Protein AF-A0AAE5H302-F1 (afdb_monomer_lite)

Sequence (138 aa):
MKKEKLINKTKILLKNVQALRESTNITEQQKAKVNTIIKALNSLSAQEQNLIAYKYFENKKQIEIAELMKVDVRTVQRKVNKIALDIGRIVYGFEDEFINILDEAWNALNDVEETEEQLIDRAMEFVINKMKEYKVIS

Radius of gyration: 19.71 Å; chains: 1; bounding box: 45×34×52 Å

Secondary structure (DSSP, 8-state):
--HHHHHHHHHHHHHHHHHHHH-S---HHHHHHHHHHHHHHHTS-HHHHHHHIIIIIS---HHHHHHHHTS-HHHHHHHHHHHHHHHHHHHHHHHHHHHHHHHHHHHHHTTS---HHHHHHHHHHHHHHHHHHTTS--

pLDDT: mean 73.45, std 15.0, range [38.78, 94.81]

Foldseek 3Di:
DDLVVLLVVLLVCLLCLVVLVVDPDADPVSVVLNVLLVVLLVPDDPLLNVLSCVVRVVVDDLVVSCVVSVHDSVVSVVSSSVSSSSSSCSNCVVVVVLVVQLVVLVVVLVPDPDDPVVSVVSSVVSSVVVCVVVVVDD

Structure (mmCIF, N/CA/C/O backbone):
data_AF-A0AAE5H302-F1
#
_entry.id   AF-A0AAE5H302-F1
#
loop_
_atom_site.group_PDB
_atom_site.id
_atom_site.type_symbol
_atom_site.label_atom_id
_atom_site.label_alt_id
_atom_site.label_comp_id
_atom_site.label_asym_id
_atom_site.label_entity_id
_atom_site.label_seq_id
_atom_site.pdbx_PDB_ins_code
_atom_site.Cartn_x
_atom_site.Cartn_y
_atom_site.Cartn_z
_atom_site.occupancy
_atom_site.B_iso_or_equiv
_atom_site.auth_seq_id
_atom_site.auth_comp_id
_atom_site.auth_asym_id
_atom_site.auth_atom_id
_atom_site.pdbx_PDB_model_num
ATOM 1 N N . MET A 1 1 ? 14.530 -5.101 -3.527 1.00 66.81 1 MET A N 1
ATOM 2 C CA . MET A 1 1 ? 14.755 -4.508 -2.154 1.00 66.81 1 MET A CA 1
ATOM 3 C C . MET A 1 1 ? 14.396 -5.463 -0.975 1.00 66.81 1 MET A C 1
ATOM 5 O O . MET A 1 1 ? 13.487 -6.267 -1.121 1.00 66.81 1 MET A O 1
ATOM 9 N N . LYS A 1 2 ? 15.032 -5.383 0.226 1.00 78.62 2 LYS A N 1
ATOM 10 C CA . LYS A 1 2 ? 14.675 -6.220 1.419 1.00 78.62 2 LYS A CA 1
ATOM 11 C C . LYS A 1 2 ? 13.237 -5.964 1.930 1.00 78.62 2 LYS A C 1
ATOM 13 O O . LYS A 1 2 ? 12.825 -4.811 2.058 1.00 78.62 2 LYS A O 1
ATOM 18 N N . LYS A 1 3 ? 12.520 -7.031 2.323 1.00 78.19 3 LYS A N 1
ATOM 19 C CA . LYS A 1 3 ? 11.099 -7.029 2.757 1.00 78.19 3 LYS A CA 1
ATOM 20 C C . LYS A 1 3 ? 10.749 -5.962 3.802 1.00 78.19 3 LYS A C 1
ATOM 22 O O . LYS A 1 3 ? 9.793 -5.217 3.620 1.00 78.19 3 LYS A O 1
ATOM 27 N N . GLU A 1 4 ? 11.506 -5.870 4.892 1.00 81.94 4 GLU A N 1
ATOM 28 C CA . GLU A 1 4 ? 11.211 -4.912 5.971 1.00 81.94 4 GLU A CA 1
ATOM 29 C C . GLU A 1 4 ? 11.403 -3.458 5.533 1.00 81.94 4 GLU A C 1
ATOM 31 O O . GLU A 1 4 ? 10.601 -2.590 5.877 1.00 81.94 4 GLU A O 1
ATOM 36 N N . LYS A 1 5 ? 12.424 -3.202 4.706 1.00 81.06 5 LYS A N 1
ATOM 37 C CA . LYS A 1 5 ? 12.683 -1.880 4.127 1.00 81.06 5 LYS A CA 1
ATOM 38 C C . LYS A 1 5 ? 11.531 -1.458 3.213 1.00 81.06 5 LYS A C 1
ATOM 40 O O . LYS A 1 5 ? 11.073 -0.323 3.310 1.00 81.06 5 LYS A O 1
ATOM 45 N N . LEU A 1 6 ? 11.018 -2.384 2.400 1.00 81.44 6 LEU A N 1
ATOM 46 C CA . LEU A 1 6 ? 9.864 -2.157 1.528 1.00 81.44 6 LEU A CA 1
ATOM 47 C C . LEU A 1 6 ? 8.588 -1.843 2.326 1.00 81.44 6 LEU A C 1
ATOM 49 O O . LEU A 1 6 ? 7.898 -0.868 2.028 1.00 81.44 6 LEU A O 1
ATOM 53 N N . ILE A 1 7 ? 8.312 -2.613 3.384 1.00 79.75 7 ILE A N 1
ATOM 54 C CA . ILE A 1 7 ? 7.175 -2.363 4.283 1.00 79.75 7 ILE A CA 1
ATOM 55 C C . ILE A 1 7 ? 7.294 -0.973 4.913 1.00 79.75 7 ILE A C 1
ATOM 57 O O . ILE A 1 7 ? 6.347 -0.192 4.856 1.00 79.75 7 ILE A O 1
ATOM 61 N N . ASN A 1 8 ? 8.447 -0.631 5.490 1.00 83.88 8 ASN A N 1
ATOM 62 C CA . ASN A 1 8 ? 8.634 0.655 6.165 1.00 83.88 8 ASN A CA 1
ATOM 63 C C . ASN A 1 8 ? 8.522 1.839 5.198 1.00 83.88 8 ASN A C 1
ATOM 65 O O . ASN A 1 8 ? 7.817 2.803 5.500 1.00 83.88 8 ASN A O 1
ATOM 69 N N . LYS A 1 9 ? 9.134 1.738 4.012 1.00 81.25 9 LYS A N 1
ATOM 70 C CA . LYS A 1 9 ? 9.033 2.755 2.954 1.00 81.25 9 LYS A CA 1
ATOM 71 C C . LYS A 1 9 ? 7.577 2.962 2.523 1.00 81.25 9 LYS A C 1
ATOM 73 O O . LYS A 1 9 ? 7.126 4.097 2.401 1.00 81.25 9 LYS A O 1
ATOM 78 N N . THR A 1 10 ? 6.814 1.879 2.383 1.00 81.44 10 THR A N 1
ATOM 79 C CA . THR A 1 10 ? 5.394 1.946 2.004 1.00 81.44 10 THR A CA 1
ATOM 80 C C . THR A 1 10 ? 4.522 2.525 3.115 1.00 81.44 10 THR A C 1
ATOM 82 O O . THR A 1 10 ? 3.640 3.331 2.844 1.00 81.44 10 THR A O 1
ATOM 85 N N . LYS A 1 11 ? 4.790 2.203 4.386 1.00 83.56 11 LYS A N 1
ATOM 86 C CA . LYS A 1 11 ? 4.080 2.818 5.519 1.00 83.56 11 LYS A CA 1
ATOM 87 C C . LYS A 1 11 ? 4.293 4.328 5.590 1.00 83.56 11 LYS A C 1
ATOM 89 O O . LYS A 1 11 ? 3.349 5.050 5.892 1.00 83.56 11 LYS A O 1
ATOM 94 N N . ILE A 1 12 ? 5.521 4.793 5.354 1.00 80.81 12 ILE A N 1
ATOM 95 C CA . ILE A 1 12 ? 5.839 6.228 5.306 1.00 80.81 12 ILE A CA 1
ATOM 96 C C . ILE A 1 12 ? 5.077 6.882 4.155 1.00 80.81 12 ILE A C 1
ATOM 98 O O . ILE A 1 12 ? 4.445 7.913 4.353 1.00 80.81 12 ILE A O 1
ATOM 102 N N . LEU A 1 13 ? 5.080 6.247 2.982 1.00 78.31 13 LEU A N 1
ATOM 103 C CA . LEU A 1 13 ? 4.317 6.712 1.831 1.00 78.31 13 LEU A CA 1
ATOM 104 C C . LEU A 1 13 ? 2.825 6.843 2.164 1.00 78.31 13 LEU A C 1
ATOM 106 O O . LEU A 1 13 ? 2.276 7.923 1.997 1.00 78.31 13 LEU A O 1
ATOM 110 N N . LEU A 1 14 ? 2.189 5.806 2.718 1.00 77.88 14 LEU A N 1
ATOM 111 C CA . LEU A 1 14 ? 0.758 5.824 3.050 1.00 77.88 14 LEU A CA 1
ATOM 112 C C . LEU 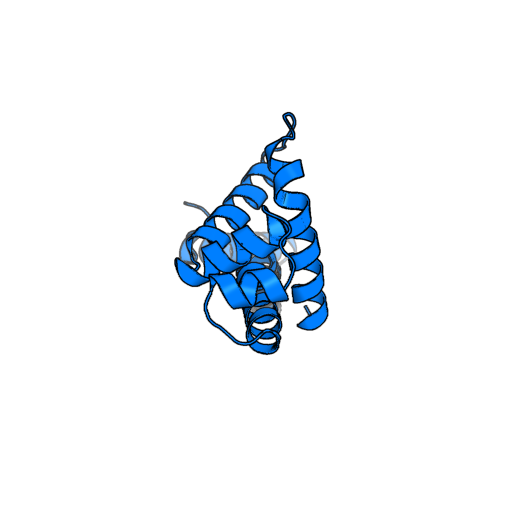A 1 14 ? 0.384 6.914 4.060 1.00 77.88 14 LEU A C 1
ATOM 114 O O . LEU A 1 14 ? -0.663 7.531 3.914 1.00 77.88 14 LEU A O 1
ATOM 118 N N . LYS A 1 15 ? 1.249 7.198 5.041 1.00 77.12 15 LYS A N 1
ATOM 119 C CA . LYS A 1 15 ? 1.045 8.314 5.981 1.00 77.12 15 LYS A CA 1
ATOM 120 C C . LYS A 1 15 ? 1.065 9.686 5.302 1.00 77.12 15 LYS A C 1
ATOM 122 O O . LYS A 1 15 ? 0.426 10.607 5.787 1.00 77.12 15 LYS A O 1
ATOM 127 N N . ASN A 1 16 ? 1.807 9.818 4.204 1.00 70.94 16 ASN A N 1
ATOM 128 C CA . ASN A 1 16 ? 2.050 11.091 3.527 1.00 70.94 16 ASN A CA 1
ATOM 129 C C . ASN A 1 16 ? 1.241 11.255 2.227 1.00 70.94 16 ASN A C 1
ATOM 131 O O . ASN A 1 16 ? 1.261 12.325 1.625 1.00 70.94 16 ASN A O 1
ATOM 135 N N . VAL A 1 17 ? 0.515 10.222 1.783 1.00 68.44 17 VAL A N 1
ATOM 136 C CA . VAL A 1 17 ? -0.313 10.256 0.562 1.00 68.44 17 VAL A CA 1
ATOM 137 C C . VAL A 1 17 ? -1.375 11.354 0.621 1.00 68.44 17 VAL A C 1
ATOM 139 O O . VAL A 1 17 ? -1.658 11.977 -0.400 1.00 68.44 17 VAL A O 1
ATOM 142 N N . GLN A 1 18 ? -1.924 11.639 1.802 1.00 60.62 18 GLN A N 1
ATOM 143 C CA . GLN A 1 18 ? -2.907 12.709 1.967 1.00 60.62 18 GLN A CA 1
ATOM 144 C C . GLN A 1 18 ? -2.299 14.091 1.671 1.00 60.62 18 GLN A C 1
ATOM 146 O O . GLN A 1 18 ? -2.865 14.845 0.885 1.00 60.62 18 GLN A O 1
ATOM 151 N N . ALA A 1 19 ? -1.085 14.358 2.166 1.00 62.00 19 ALA A N 1
ATOM 152 C CA . ALA A 1 19 ? -0.345 15.585 1.862 1.00 62.00 19 ALA A CA 1
ATOM 153 C C . ALA A 1 19 ? 0.032 15.697 0.369 1.00 62.00 19 ALA A C 1
ATOM 155 O O . ALA A 1 19 ? 0.047 16.790 -0.191 1.00 62.00 19 ALA A O 1
ATOM 156 N N . LEU A 1 20 ? 0.294 14.568 -0.303 1.00 53.84 20 LEU A N 1
ATOM 157 C CA . LEU A 1 20 ? 0.553 14.539 -1.749 1.00 53.84 20 LEU A CA 1
ATOM 158 C C . LEU A 1 20 ? -0.694 14.889 -2.576 1.00 53.84 20 LEU A C 1
ATOM 160 O O . LEU A 1 20 ? -0.568 15.556 -3.600 1.00 53.84 20 LEU A O 1
ATOM 164 N N . ARG A 1 21 ? -1.891 14.481 -2.134 1.00 50.03 21 ARG A N 1
ATOM 165 C CA . ARG A 1 21 ? -3.162 14.821 -2.799 1.00 50.03 21 ARG A CA 1
ATOM 166 C C . ARG A 1 21 ? -3.497 16.312 -2.692 1.00 50.03 21 ARG A C 1
ATOM 168 O O . ARG A 1 21 ? -4.082 16.864 -3.616 1.00 50.03 21 ARG A O 1
ATOM 175 N N . GLU A 1 22 ? -3.153 16.938 -1.572 1.00 52.69 22 GLU A N 1
ATOM 176 C CA . GLU A 1 22 ? -3.431 18.356 -1.296 1.00 52.69 22 GLU A CA 1
ATOM 177 C C . GLU A 1 22 ? -2.416 19.305 -1.954 1.00 52.69 22 GLU A C 1
ATOM 179 O O . GLU A 1 22 ? -2.659 20.507 -2.050 1.00 52.69 22 GLU A O 1
ATOM 184 N N . SER A 1 23 ? -1.292 18.779 -2.451 1.00 56.28 23 SER A N 1
ATOM 185 C CA . SER A 1 23 ? -0.303 19.579 -3.168 1.00 56.28 23 SER A CA 1
ATOM 186 C C . SER A 1 23 ? -0.815 19.981 -4.559 1.00 56.28 23 SER A C 1
ATOM 188 O O . SER A 1 23 ? -1.149 19.139 -5.389 1.00 56.28 23 SER A O 1
ATOM 190 N N . THR A 1 24 ? -0.885 21.285 -4.827 1.00 48.84 24 THR A N 1
ATOM 191 C CA . THR A 1 24 ? -1.402 21.851 -6.088 1.00 48.84 24 THR A CA 1
ATOM 192 C C . THR A 1 24 ? -0.364 21.911 -7.217 1.00 48.84 24 THR A C 1
ATOM 194 O O . THR A 1 24 ? -0.737 22.099 -8.371 1.00 48.84 24 THR A O 1
ATOM 197 N N . ASN A 1 25 ? 0.920 21.678 -6.916 1.00 55.97 25 ASN A N 1
ATOM 198 C CA . ASN A 1 25 ? 2.045 21.731 -7.862 1.00 55.97 25 ASN A CA 1
ATOM 199 C C . ASN A 1 25 ? 2.724 20.360 -8.025 1.00 55.97 25 ASN A C 1
ATOM 201 O O . ASN A 1 25 ? 3.904 20.193 -7.719 1.00 55.97 25 ASN A O 1
ATOM 205 N N . ILE A 1 26 ? 1.968 19.367 -8.491 1.00 62.28 26 ILE A N 1
ATOM 206 C CA . ILE A 1 26 ? 2.476 18.014 -8.759 1.00 62.28 26 ILE A CA 1
ATOM 207 C C . ILE A 1 26 ? 2.963 17.894 -10.205 1.00 62.28 26 ILE A C 1
ATOM 209 O O . ILE A 1 26 ? 2.211 18.155 -11.146 1.00 62.28 26 ILE A O 1
ATOM 213 N N . THR A 1 27 ? 4.210 17.459 -10.388 1.00 68.12 27 THR A N 1
ATOM 214 C CA . THR A 1 27 ? 4.789 17.177 -11.712 1.00 68.12 27 THR A CA 1
ATOM 215 C C . THR A 1 27 ? 4.140 15.946 -12.355 1.00 68.12 27 THR A C 1
ATOM 217 O O . THR A 1 27 ? 3.577 15.099 -11.661 1.00 68.12 27 THR A O 1
ATOM 220 N N . GLU A 1 28 ? 4.250 15.785 -13.679 1.00 63.84 28 GLU A N 1
ATOM 221 C CA . GLU A 1 28 ? 3.702 14.609 -14.388 1.00 63.84 28 GLU A CA 1
ATOM 222 C C . GLU A 1 28 ? 4.251 13.277 -13.845 1.00 63.84 28 GLU A C 1
ATOM 224 O O . GLU A 1 28 ? 3.508 12.312 -13.659 1.00 63.84 28 GLU A O 1
ATOM 229 N N . GLN A 1 29 ? 5.531 13.236 -13.460 1.00 63.50 29 GLN A N 1
ATOM 230 C CA . GLN A 1 29 ? 6.122 12.064 -12.805 1.00 63.50 29 GLN A CA 1
ATOM 231 C C . GLN A 1 29 ? 5.501 11.780 -11.428 1.00 63.50 29 GLN A C 1
ATOM 233 O O . GLN A 1 29 ? 5.317 10.621 -11.049 1.00 63.50 29 GLN A O 1
ATOM 238 N N . GLN A 1 30 ? 5.163 12.817 -10.658 1.00 60.25 30 GLN A N 1
ATOM 239 C CA . GLN A 1 30 ? 4.481 12.652 -9.375 1.00 60.25 30 GLN A CA 1
ATOM 240 C C . GLN A 1 30 ? 3.025 12.214 -9.569 1.00 60.25 30 GLN A C 1
ATOM 242 O O . GLN A 1 30 ? 2.567 11.340 -8.835 1.00 60.25 30 GLN A O 1
ATOM 247 N N . LYS A 1 31 ? 2.325 12.727 -10.590 1.00 64.31 31 LYS A N 1
ATOM 248 C CA . LYS A 1 31 ? 0.983 12.254 -10.971 1.00 64.31 31 LYS A CA 1
ATOM 249 C C . LYS A 1 31 ? 0.991 10.776 -11.352 1.00 64.31 31 LYS A C 1
ATOM 251 O O . LYS A 1 31 ? 0.145 10.026 -10.870 1.00 64.31 31 LYS A O 1
ATOM 256 N N . ALA A 1 32 ? 1.968 10.331 -12.144 1.00 67.25 32 ALA A N 1
ATOM 257 C CA . ALA A 1 32 ? 2.130 8.919 -12.486 1.00 67.25 32 ALA A CA 1
ATOM 258 C C . ALA A 1 32 ? 2.312 8.051 -11.229 1.00 67.25 32 ALA A C 1
ATOM 260 O O . ALA A 1 32 ? 1.619 7.048 -11.065 1.00 67.25 32 ALA A O 1
ATOM 261 N N . LYS A 1 33 ? 3.161 8.482 -10.283 1.00 66.50 33 LYS A N 1
ATOM 262 C CA . LYS A 1 33 ? 3.349 7.789 -8.996 1.00 66.50 33 LYS A CA 1
ATOM 263 C C . LYS A 1 33 ? 2.072 7.751 -8.155 1.00 66.50 33 LYS A C 1
ATOM 265 O O . LYS A 1 33 ? 1.739 6.700 -7.613 1.00 66.50 33 LYS A O 1
ATOM 270 N N . VAL A 1 34 ? 1.333 8.858 -8.069 1.00 69.00 34 VAL A N 1
ATOM 271 C CA . VAL A 1 34 ? 0.036 8.917 -7.373 1.00 69.00 34 VAL A CA 1
ATOM 272 C C . VAL A 1 34 ? -0.972 7.964 -8.017 1.00 69.00 34 VAL A C 1
ATOM 274 O O . VAL A 1 34 ? -1.627 7.207 -7.305 1.00 69.00 34 VAL A O 1
ATOM 277 N N . ASN A 1 35 ? -1.037 7.913 -9.347 1.00 72.69 35 ASN A N 1
ATOM 278 C CA . ASN A 1 35 ? -1.900 6.977 -10.065 1.00 72.69 35 ASN A CA 1
ATOM 279 C C . ASN A 1 35 ? -1.530 5.515 -9.785 1.00 72.69 35 ASN A C 1
ATOM 281 O O . ASN A 1 35 ? -2.423 4.694 -9.586 1.00 72.69 35 ASN A O 1
ATOM 285 N N . THR A 1 36 ? -0.241 5.180 -9.706 1.00 77.00 36 THR A N 1
ATOM 286 C CA . THR A 1 3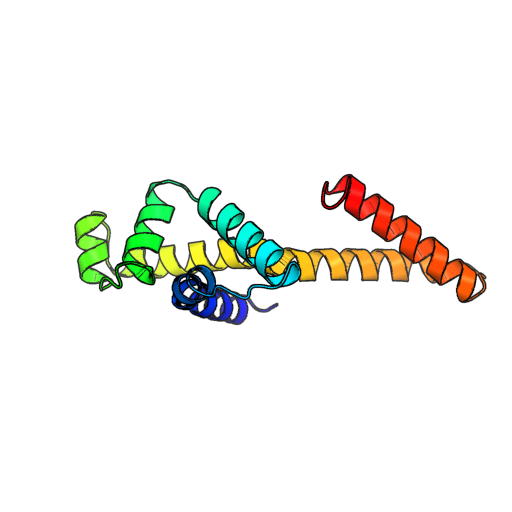6 ? 0.206 3.832 -9.316 1.00 77.00 36 THR A CA 1
ATOM 287 C C . THR A 1 36 ? -0.214 3.489 -7.887 1.00 77.00 36 THR A C 1
ATOM 289 O O . THR A 1 36 ? -0.683 2.381 -7.636 1.00 77.00 36 THR A O 1
ATOM 292 N N . ILE A 1 37 ? -0.128 4.442 -6.955 1.00 76.69 37 ILE A N 1
ATOM 293 C CA . ILE A 1 37 ? -0.591 4.252 -5.572 1.00 76.69 37 ILE A CA 1
ATOM 294 C C . ILE A 1 37 ? -2.110 4.042 -5.529 1.00 76.69 37 ILE A C 1
ATOM 296 O O . ILE A 1 37 ? -2.577 3.133 -4.847 1.00 76.69 37 ILE A O 1
ATOM 300 N N . ILE A 1 38 ? -2.884 4.834 -6.276 1.00 78.50 38 ILE A N 1
ATOM 301 C CA . ILE A 1 38 ? -4.344 4.685 -6.367 1.00 78.50 38 ILE A CA 1
ATOM 302 C C . ILE A 1 38 ? -4.706 3.316 -6.952 1.00 78.50 38 ILE A C 1
ATOM 304 O O . ILE A 1 38 ? -5.557 2.624 -6.400 1.00 78.50 38 ILE A O 1
ATOM 308 N N . LYS A 1 39 ? -4.028 2.880 -8.021 1.00 81.75 39 LYS A N 1
ATOM 309 C CA . LYS A 1 39 ? -4.204 1.533 -8.587 1.00 81.75 39 LYS A CA 1
ATOM 310 C C . LYS A 1 39 ? -3.893 0.448 -7.557 1.00 81.75 39 LYS A C 1
ATOM 312 O O . LYS A 1 39 ? -4.675 -0.488 -7.416 1.00 81.75 39 LYS A O 1
ATOM 317 N N . ALA A 1 40 ? -2.800 0.597 -6.806 1.00 82.19 40 ALA A N 1
ATOM 318 C CA . ALA A 1 40 ? -2.438 -0.342 -5.752 1.00 82.19 40 ALA A CA 1
ATOM 319 C C . ALA A 1 40 ? -3.526 -0.422 -4.668 1.00 82.19 40 ALA A C 1
ATOM 321 O O . ALA A 1 40 ? -3.934 -1.519 -4.299 1.00 82.19 40 ALA A O 1
ATOM 322 N N . LEU A 1 41 ? -4.052 0.718 -4.209 1.00 81.06 41 LEU A N 1
ATOM 323 C CA . LEU A 1 41 ? -5.145 0.766 -3.230 1.00 81.06 41 LEU A CA 1
ATOM 324 C C . LEU A 1 41 ? -6.447 0.161 -3.772 1.00 81.06 41 LEU A C 1
ATOM 326 O O . LEU A 1 41 ? -7.102 -0.597 -3.062 1.00 81.06 41 LEU A O 1
ATOM 330 N N . ASN A 1 42 ? -6.788 0.430 -5.033 1.00 84.31 42 ASN A N 1
ATOM 331 C CA . ASN A 1 42 ? -7.989 -0.110 -5.674 1.00 84.31 42 ASN A CA 1
ATOM 332 C C . ASN A 1 42 ? -7.909 -1.624 -5.915 1.00 84.31 42 ASN A C 1
ATOM 334 O O . ASN A 1 42 ? -8.944 -2.275 -6.013 1.00 84.31 42 ASN A O 1
ATOM 338 N N . SER A 1 43 ? -6.700 -2.192 -5.992 1.00 86.31 43 SER A N 1
ATOM 339 C CA . SER A 1 43 ? -6.503 -3.643 -6.116 1.00 86.31 43 SER A CA 1
ATOM 340 C C . SER A 1 43 ? -6.768 -4.417 -4.818 1.00 86.31 43 SER A C 1
ATOM 342 O O . SER A 1 43 ? -6.913 -5.637 -4.846 1.00 86.31 43 SER A O 1
ATOM 344 N N . LEU A 1 44 ? -6.845 -3.722 -3.677 1.00 85.88 44 LEU A N 1
ATOM 345 C CA . LEU A 1 44 ? -7.138 -4.331 -2.382 1.00 85.88 44 LEU A CA 1
ATOM 346 C C . LEU A 1 44 ? -8.614 -4.714 -2.269 1.00 85.88 44 LEU A C 1
ATOM 348 O O . LEU A 1 44 ? -9.488 -4.015 -2.782 1.00 85.88 44 LEU A O 1
ATOM 352 N N . SER A 1 45 ? -8.911 -5.768 -1.506 1.00 91.38 45 SER A N 1
ATOM 353 C CA . SER A 1 45 ? -10.298 -6.092 -1.156 1.00 91.38 45 SER A CA 1
ATOM 354 C C . SER A 1 45 ? -10.932 -4.991 -0.296 1.00 91.38 45 SER A C 1
ATOM 356 O O . SER A 1 45 ? -10.238 -4.282 0.433 1.00 91.38 45 SER A O 1
ATOM 358 N N . ALA A 1 46 ? -12.264 -4.884 -0.294 1.00 90.38 46 ALA A N 1
ATOM 359 C CA . ALA A 1 46 ? -12.979 -3.878 0.505 1.00 90.38 46 ALA A CA 1
ATOM 360 C C . ALA A 1 46 ? -12.591 -3.908 1.998 1.00 90.38 46 ALA A C 1
ATOM 362 O O . ALA A 1 46 ? -12.438 -2.871 2.640 1.00 90.38 46 ALA A O 1
ATOM 363 N N . GLN A 1 47 ? -12.361 -5.102 2.556 1.00 90.00 47 GLN A N 1
ATOM 364 C CA . GLN A 1 47 ? -11.934 -5.244 3.948 1.00 90.00 47 GLN A CA 1
ATOM 365 C C . GLN A 1 47 ? -10.508 -4.709 4.181 1.00 90.00 47 GLN A C 1
ATOM 367 O O . GLN A 1 47 ? -10.224 -4.134 5.233 1.00 90.00 47 GLN A O 1
ATOM 372 N N . GLU A 1 48 ? -9.605 -4.892 3.219 1.00 90.69 48 GLU A N 1
ATOM 373 C CA . GLU A 1 48 ? -8.228 -4.389 3.274 1.00 90.69 48 GLU A CA 1
ATOM 374 C C . GLU A 1 48 ? -8.168 -2.875 3.045 1.00 90.69 48 GLU A C 1
ATOM 376 O O . GLU A 1 48 ? -7.423 -2.190 3.746 1.00 90.69 48 GLU A O 1
ATOM 381 N N . GLN A 1 49 ? -9.000 -2.345 2.144 1.00 88.56 49 GLN A N 1
ATOM 382 C CA . GLN A 1 49 ? -9.177 -0.904 1.954 1.00 88.56 49 GLN A CA 1
ATOM 383 C C . GLN A 1 49 ? -9.652 -0.240 3.249 1.00 88.56 49 GLN A C 1
ATOM 385 O O . GLN A 1 49 ? -9.023 0.714 3.699 1.00 88.56 49 GLN A O 1
ATOM 390 N N . ASN A 1 50 ? -10.675 -0.796 3.909 1.00 91.19 50 ASN A N 1
ATOM 391 C CA . ASN A 1 50 ? -11.169 -0.290 5.196 1.00 91.19 50 ASN A CA 1
ATOM 392 C C . ASN A 1 50 ? -10.086 -0.317 6.282 1.00 91.19 50 ASN A C 1
ATOM 394 O O . ASN A 1 50 ? -9.923 0.645 7.028 1.00 91.19 50 ASN A O 1
ATOM 398 N N . LEU A 1 51 ? -9.294 -1.392 6.351 1.00 92.38 51 LEU A N 1
ATOM 399 C CA . LEU A 1 51 ? -8.180 -1.484 7.295 1.00 92.38 51 LEU A CA 1
ATOM 400 C C . LEU A 1 51 ? -7.139 -0.374 7.071 1.00 92.38 51 LEU A C 1
ATOM 402 O O . LEU A 1 51 ? -6.664 0.239 8.030 1.00 92.38 51 LEU A O 1
ATOM 406 N N . ILE A 1 52 ? -6.776 -0.111 5.815 1.00 89.56 52 ILE A N 1
ATOM 407 C CA . ILE A 1 52 ? -5.828 0.950 5.461 1.00 89.56 52 ILE A CA 1
ATOM 408 C C . ILE A 1 52 ? -6.427 2.338 5.712 1.00 89.56 52 ILE A C 1
ATOM 410 O O . ILE A 1 52 ? -5.735 3.181 6.286 1.00 89.56 52 ILE A O 1
ATOM 414 N N . ALA A 1 53 ? -7.702 2.549 5.373 1.00 86.75 53 ALA A N 1
ATOM 415 C CA . ALA A 1 53 ? -8.456 3.768 5.662 1.00 86.75 53 ALA A CA 1
ATOM 416 C C . ALA A 1 53 ? -8.419 4.093 7.160 1.00 86.75 53 ALA A C 1
ATOM 418 O O . ALA A 1 53 ? -7.891 5.135 7.559 1.00 86.75 53 ALA A O 1
ATOM 419 N N . TYR A 1 54 ? -8.840 3.148 8.005 1.00 89.31 54 TYR A N 1
ATOM 420 C CA . TYR A 1 54 ? -8.819 3.333 9.451 1.00 89.31 54 TYR A CA 1
ATOM 421 C C . TYR A 1 54 ? -7.420 3.612 9.987 1.00 89.31 54 TYR A C 1
ATOM 423 O O . TYR A 1 54 ? -7.253 4.443 10.880 1.00 89.31 54 TYR A O 1
ATOM 431 N N . LYS A 1 55 ? -6.400 2.929 9.457 1.00 89.81 55 LYS A N 1
ATOM 432 C CA . LYS A 1 55 ? -5.050 3.038 10.005 1.00 89.81 55 LYS A CA 1
ATOM 433 C C . LYS A 1 55 ? -4.322 4.319 9.611 1.00 89.81 55 LYS A C 1
ATOM 435 O O . LYS A 1 55 ? -3.592 4.851 10.449 1.00 89.81 55 LYS A O 1
ATOM 440 N N . TYR A 1 56 ? -4.451 4.749 8.359 1.00 85.12 56 TYR A N 1
ATOM 441 C CA . TYR A 1 56 ? -3.593 5.782 7.770 1.00 85.12 56 TYR A CA 1
ATOM 442 C C . TYR A 1 56 ? -4.324 7.071 7.403 1.00 85.12 56 TYR A C 1
ATOM 444 O O . TYR A 1 56 ? -3.672 8.103 7.335 1.00 85.12 56 TYR A O 1
ATOM 452 N N . PHE A 1 57 ? -5.643 7.026 7.209 1.00 81.81 57 PHE A N 1
ATOM 453 C CA . PHE A 1 57 ? -6.440 8.205 6.859 1.00 81.81 57 PHE A CA 1
ATOM 454 C C . PHE A 1 57 ? -7.251 8.701 8.059 1.00 81.81 57 PHE A C 1
ATOM 456 O O . PHE A 1 57 ? -7.309 9.896 8.321 1.00 81.81 57 PHE A O 1
ATOM 463 N N . GLU A 1 58 ? -7.806 7.783 8.853 1.00 83.88 58 GLU A N 1
ATOM 464 C CA . GLU A 1 58 ? -8.534 8.121 10.085 1.00 83.88 58 GLU A CA 1
ATOM 465 C C . GLU A 1 58 ? -7.670 8.029 11.353 1.00 83.88 58 GLU A C 1
ATOM 467 O O . GLU A 1 58 ? -8.143 8.321 12.447 1.00 83.88 58 GLU A O 1
ATOM 472 N N . ASN A 1 59 ? -6.405 7.613 11.224 1.00 86.12 59 ASN A N 1
ATOM 473 C CA . ASN A 1 59 ? -5.425 7.536 12.314 1.00 86.12 59 ASN A CA 1
ATOM 474 C C . ASN A 1 59 ? -5.871 6.740 13.560 1.00 86.12 59 ASN A C 1
ATOM 476 O O . ASN A 1 59 ? -5.382 6.986 14.666 1.00 86.12 59 ASN A O 1
ATOM 480 N N . LYS A 1 60 ? -6.739 5.735 13.394 1.00 88.56 60 LYS A N 1
ATOM 481 C CA . LYS A 1 60 ? -7.213 4.900 14.504 1.00 88.56 60 LYS A CA 1
ATOM 482 C C . LYS A 1 60 ? -6.093 4.056 15.123 1.00 88.56 60 LYS A C 1
ATOM 484 O O . LYS A 1 60 ? -5.126 3.616 14.470 1.00 88.56 60 LYS A O 1
ATOM 489 N N . LYS A 1 61 ? -6.232 3.785 16.418 1.00 92.75 61 LYS A N 1
ATOM 490 C CA . LYS A 1 61 ? -5.383 2.856 17.173 1.00 92.75 61 LYS A CA 1
ATOM 491 C C . LYS A 1 61 ? -5.689 1.418 16.761 1.00 92.75 61 LYS A C 1
ATOM 493 O O . LYS A 1 61 ? -6.779 1.092 16.312 1.00 92.75 61 LYS A O 1
ATOM 498 N N . GLN A 1 62 ? -4.718 0.520 16.934 1.00 90.94 62 GLN A N 1
ATOM 499 C CA . GLN A 1 62 ? -4.899 -0.892 16.558 1.00 90.94 62 GLN A CA 1
ATOM 500 C C . GLN A 1 62 ? -6.051 -1.566 17.314 1.00 90.94 62 GLN A C 1
ATOM 502 O O . GLN A 1 62 ? -6.709 -2.423 16.739 1.00 90.94 62 GLN A O 1
ATOM 507 N N . ILE A 1 63 ? -6.288 -1.167 18.567 1.00 94.31 63 ILE A N 1
ATOM 508 C CA . ILE A 1 63 ? -7.378 -1.684 19.405 1.00 94.31 63 ILE A CA 1
ATOM 509 C C . ILE A 1 63 ? -8.737 -1.261 18.830 1.00 94.31 63 ILE A C 1
ATOM 511 O O . ILE A 1 63 ? -9.587 -2.106 18.591 1.00 94.31 63 ILE A O 1
ATOM 515 N N . GLU A 1 64 ? -8.895 0.015 18.479 1.00 93.88 64 GLU A N 1
ATOM 516 C CA . GLU A 1 64 ? -10.123 0.540 17.859 1.00 93.88 64 GLU A CA 1
ATOM 517 C C . GLU A 1 64 ? -10.405 -0.141 16.509 1.00 93.88 64 GLU A C 1
ATOM 519 O O . GLU A 1 64 ? -11.535 -0.495 16.188 1.00 93.88 64 GLU A O 1
ATOM 524 N N . ILE A 1 65 ? -9.360 -0.374 15.709 1.00 92.62 65 ILE A N 1
ATOM 525 C CA . ILE A 1 65 ? -9.478 -1.092 14.433 1.00 92.62 65 ILE A CA 1
ATOM 526 C C . ILE A 1 65 ? -9.892 -2.549 14.659 1.00 92.62 65 ILE A C 1
ATOM 528 O O . ILE A 1 65 ? -10.722 -3.073 13.920 1.00 92.62 65 ILE A O 1
ATOM 532 N N . ALA A 1 66 ? -9.304 -3.210 15.657 1.00 93.50 66 ALA A N 1
ATOM 533 C CA . ALA A 1 66 ? -9.619 -4.587 16.019 1.00 93.50 66 ALA A CA 1
ATOM 534 C C . ALA A 1 66 ? -11.102 -4.739 16.392 1.00 93.50 66 ALA A C 1
ATOM 536 O O . ALA A 1 66 ? -11.762 -5.654 15.899 1.00 93.50 66 ALA A O 1
ATOM 537 N N . GLU A 1 67 ? -11.638 -3.795 17.168 1.00 94.81 67 GLU A N 1
ATOM 538 C CA . GLU A 1 67 ? -13.057 -3.726 17.531 1.00 94.81 67 GLU A CA 1
ATOM 539 C C . GLU A 1 67 ? -13.955 -3.509 16.305 1.00 94.81 67 GLU A C 1
ATOM 541 O O . GLU A 1 67 ? -14.866 -4.302 16.060 1.00 94.81 67 GLU A O 1
ATOM 546 N N . LEU A 1 68 ? -13.660 -2.496 15.479 1.00 93.06 68 LEU A N 1
ATOM 547 C CA . LEU A 1 68 ? -14.442 -2.173 14.276 1.00 93.06 68 LEU A CA 1
ATOM 548 C C . LEU A 1 68 ? -14.477 -3.324 13.267 1.00 93.06 68 LEU A C 1
ATOM 550 O O . LEU A 1 68 ? -15.497 -3.581 12.628 1.00 93.06 68 LEU A O 1
ATOM 554 N N . MET A 1 69 ? -13.355 -4.024 13.119 1.00 91.44 69 MET A N 1
ATOM 555 C CA . MET A 1 69 ? -13.210 -5.118 12.165 1.00 91.44 69 MET A CA 1
ATOM 556 C C . MET A 1 69 ? -13.540 -6.493 12.753 1.00 91.44 69 MET A C 1
ATOM 558 O O . MET A 1 69 ? -13.516 -7.472 12.007 1.00 91.44 69 MET A O 1
ATOM 562 N N . LYS A 1 70 ? -13.838 -6.576 14.058 1.00 94.00 70 LYS A N 1
ATOM 563 C CA . LYS A 1 70 ? -14.089 -7.820 14.803 1.00 94.00 70 LYS A CA 1
ATOM 564 C C . LYS A 1 70 ? -12.960 -8.849 14.643 1.00 94.00 70 LYS A C 1
ATOM 566 O O . LYS A 1 70 ? -13.196 -10.017 14.340 1.00 94.00 70 LYS A O 1
ATOM 571 N N . VAL A 1 71 ? -11.714 -8.409 14.813 1.00 93.19 71 VAL A N 1
ATOM 572 C CA . VAL A 1 71 ? -10.507 -9.254 14.728 1.00 93.19 71 VAL A CA 1
ATOM 573 C C . VAL A 1 71 ? -9.588 -9.019 15.921 1.00 93.19 71 VAL A C 1
ATOM 575 O O . VAL A 1 71 ? -9.697 -8.013 16.604 1.00 93.19 71 VAL A O 1
ATOM 578 N N . ASP A 1 72 ? -8.631 -9.917 16.147 1.00 94.12 72 ASP A N 1
ATOM 579 C CA . ASP A 1 72 ? -7.612 -9.734 17.185 1.00 94.12 72 ASP A CA 1
ATOM 580 C C . ASP A 1 72 ? -6.624 -8.593 16.853 1.00 94.12 72 ASP A C 1
ATOM 582 O O . ASP A 1 72 ? -6.221 -8.407 15.698 1.00 94.12 72 ASP A O 1
ATOM 586 N N . VAL A 1 73 ? -6.158 -7.870 17.876 1.00 92.00 73 VAL A N 1
ATOM 587 C CA . VAL A 1 73 ? -5.211 -6.746 17.743 1.00 92.00 73 VAL A CA 1
ATOM 588 C C . VAL A 1 73 ? -3.907 -7.160 17.046 1.00 92.00 73 VAL A C 1
ATOM 590 O O . VAL A 1 73 ? -3.398 -6.438 16.185 1.00 92.00 73 VAL A O 1
ATOM 593 N N . ARG A 1 74 ? -3.374 -8.357 17.325 1.00 92.00 74 ARG A N 1
ATOM 594 C CA . ARG A 1 74 ? -2.174 -8.884 16.645 1.00 92.00 74 ARG A CA 1
ATOM 595 C C . ARG A 1 74 ? -2.447 -9.146 15.166 1.00 92.00 74 ARG A C 1
ATOM 597 O O . ARG A 1 74 ? -1.567 -8.957 14.319 1.00 92.00 74 ARG A O 1
ATOM 604 N N . THR A 1 75 ? -3.677 -9.538 14.836 1.00 93.00 75 THR A N 1
ATOM 605 C CA . THR A 1 75 ? -4.103 -9.746 13.447 1.00 93.00 75 THR A CA 1
ATOM 606 C C . THR A 1 75 ? -4.112 -8.436 12.667 1.00 93.00 75 THR A C 1
ATOM 608 O O . THR A 1 75 ? -3.690 -8.440 11.509 1.00 93.00 75 THR A O 1
ATOM 611 N N . VAL A 1 76 ? -4.495 -7.319 13.294 1.00 91.69 76 VAL A N 1
ATOM 612 C CA . VAL A 1 76 ? -4.447 -5.983 12.676 1.00 91.69 76 VAL A CA 1
ATOM 613 C C . VAL A 1 76 ? -3.030 -5.667 12.198 1.00 91.69 76 VAL A C 1
ATOM 615 O O . VAL A 1 76 ? -2.822 -5.411 11.012 1.00 91.69 76 VAL A O 1
ATOM 618 N N . GLN A 1 77 ? -2.028 -5.763 13.078 1.00 91.44 77 GLN A N 1
ATOM 619 C CA . GLN A 1 77 ? -0.644 -5.439 12.716 1.00 91.44 77 GLN A CA 1
ATOM 620 C C . GLN A 1 77 ? -0.094 -6.362 11.618 1.00 91.44 77 GLN A C 1
ATOM 622 O O . GLN A 1 77 ? 0.600 -5.900 10.706 1.00 91.44 77 GLN A O 1
ATOM 627 N N . ARG A 1 78 ? -0.422 -7.660 11.673 1.00 93.88 78 ARG A N 1
ATOM 628 C CA . ARG A 1 78 ? -0.022 -8.628 10.643 1.00 93.88 78 ARG A CA 1
ATOM 629 C C . ARG A 1 78 ? -0.636 -8.292 9.283 1.00 93.88 78 ARG A C 1
ATOM 631 O O . ARG A 1 78 ? 0.087 -8.275 8.289 1.00 93.88 78 ARG A O 1
ATOM 638 N N . LYS A 1 79 ? -1.941 -8.000 9.240 1.00 93.25 79 LYS A N 1
ATOM 639 C CA . LYS A 1 79 ? -2.647 -7.637 8.002 1.00 93.25 79 LYS A CA 1
ATOM 640 C C . LYS A 1 79 ? -2.125 -6.322 7.426 1.00 93.25 79 LYS A C 1
ATOM 642 O O . LYS A 1 79 ? -1.807 -6.282 6.245 1.00 93.25 79 LYS A O 1
ATOM 647 N N . VAL A 1 80 ? -1.919 -5.296 8.255 1.00 92.00 80 VAL A N 1
ATOM 648 C CA . VAL A 1 80 ? -1.328 -4.016 7.822 1.00 92.00 80 VAL A CA 1
ATOM 649 C C . VAL A 1 80 ? 0.053 -4.218 7.197 1.00 92.00 80 VAL A C 1
ATOM 651 O O . VAL A 1 80 ? 0.341 -3.651 6.148 1.00 92.00 80 VAL A O 1
ATOM 654 N N . ASN A 1 81 ? 0.912 -5.044 7.803 1.00 90.81 81 ASN A N 1
ATOM 655 C CA . ASN A 1 81 ? 2.233 -5.340 7.240 1.00 90.81 81 ASN A CA 1
ATOM 656 C C . ASN A 1 81 ? 2.151 -6.070 5.898 1.00 90.81 81 ASN A C 1
ATOM 658 O O . ASN A 1 81 ? 2.948 -5.778 5.011 1.00 90.81 81 ASN A O 1
ATOM 662 N N . LYS A 1 82 ? 1.214 -7.015 5.762 1.00 92.12 82 LYS A N 1
ATOM 663 C CA . LYS A 1 82 ? 0.987 -7.735 4.507 1.00 92.12 82 LYS A CA 1
ATOM 664 C C . LYS A 1 82 ? 0.530 -6.771 3.409 1.00 92.12 82 LYS A C 1
ATOM 666 O O . LYS A 1 82 ? 1.183 -6.686 2.382 1.00 92.12 82 LYS A O 1
ATOM 671 N N . ILE A 1 83 ? -0.500 -5.972 3.676 1.00 91.25 83 ILE A N 1
ATOM 672 C CA . ILE A 1 83 ? -1.032 -5.004 2.709 1.00 91.25 83 ILE A CA 1
ATOM 673 C C . ILE A 1 83 ? 0.036 -3.974 2.315 1.00 91.25 83 ILE A C 1
ATOM 675 O O . ILE A 1 83 ? 0.200 -3.672 1.140 1.00 91.25 83 ILE A O 1
ATOM 679 N N . ALA A 1 84 ? 0.822 -3.471 3.273 1.00 86.88 84 ALA A N 1
ATOM 680 C CA . ALA A 1 84 ? 1.926 -2.557 2.977 1.00 86.88 84 ALA A CA 1
ATOM 681 C C . ALA A 1 84 ? 3.015 -3.205 2.105 1.00 86.88 84 ALA A C 1
ATOM 683 O O . ALA A 1 84 ? 3.654 -2.518 1.314 1.00 86.88 84 ALA A O 1
ATOM 684 N N . LEU A 1 85 ? 3.246 -4.513 2.240 1.00 87.12 85 LEU A N 1
ATOM 685 C CA . LEU A 1 85 ? 4.162 -5.234 1.364 1.00 87.12 85 LEU A CA 1
ATOM 686 C C . LEU A 1 85 ? 3.600 -5.345 -0.056 1.00 87.12 85 LEU A C 1
ATOM 688 O O . LEU A 1 85 ? 4.337 -5.116 -1.011 1.00 87.12 85 LEU A O 1
ATOM 692 N N . ASP A 1 86 ? 2.316 -5.672 -0.183 1.00 86.50 86 ASP A N 1
ATOM 693 C CA . ASP A 1 86 ? 1.654 -5.866 -1.474 1.00 86.50 86 ASP A CA 1
ATOM 694 C C . ASP A 1 86 ? 1.549 -4.539 -2.245 1.00 86.50 86 ASP A C 1
ATOM 696 O O . ASP A 1 86 ? 1.988 -4.460 -3.391 1.00 86.50 86 ASP A O 1
ATOM 700 N N . ILE A 1 87 ? 1.130 -3.453 -1.583 1.00 84.25 87 ILE A N 1
ATOM 701 C CA . ILE A 1 87 ? 1.193 -2.092 -2.148 1.00 84.25 87 ILE A CA 1
ATOM 702 C C . ILE A 1 87 ? 2.632 -1.744 -2.534 1.00 84.25 87 ILE A C 1
ATOM 704 O O . ILE A 1 87 ? 2.876 -1.218 -3.615 1.00 84.25 87 ILE A O 1
ATOM 708 N N . GLY A 1 88 ? 3.598 -2.042 -1.663 1.00 82.00 88 GLY A N 1
ATOM 709 C CA . GLY A 1 88 ? 5.002 -1.759 -1.925 1.00 82.00 88 GLY A CA 1
ATOM 710 C C . GLY A 1 88 ? 5.520 -2.462 -3.179 1.00 82.00 88 GLY A C 1
ATOM 711 O O . GLY A 1 88 ? 6.256 -1.856 -3.949 1.00 82.00 88 GLY A O 1
ATOM 712 N N . ARG A 1 89 ? 5.122 -3.712 -3.420 1.00 83.81 89 ARG A N 1
ATOM 713 C CA . ARG A 1 89 ? 5.471 -4.439 -4.648 1.00 83.81 89 ARG A CA 1
ATOM 714 C C . ARG A 1 89 ? 4.854 -3.802 -5.885 1.00 83.81 89 ARG A C 1
ATOM 716 O O . ARG A 1 89 ? 5.522 -3.711 -6.896 1.00 83.81 89 ARG A O 1
ATOM 723 N N . ILE A 1 90 ? 3.632 -3.295 -5.804 1.00 81.38 90 ILE A N 1
ATOM 724 C CA . ILE A 1 90 ? 3.008 -2.621 -6.950 1.00 81.38 90 ILE A CA 1
ATOM 725 C C . ILE A 1 90 ? 3.686 -1.269 -7.223 1.00 81.38 90 ILE A C 1
ATOM 727 O O . ILE A 1 90 ? 3.922 -0.902 -8.368 1.00 81.38 90 ILE A O 1
ATOM 731 N N . VAL A 1 91 ? 4.019 -0.524 -6.167 1.00 77.88 91 VAL A N 1
ATOM 732 C CA . VAL A 1 91 ? 4.574 0.834 -6.279 1.00 77.88 91 VAL A CA 1
ATOM 733 C C . VAL A 1 91 ? 6.064 0.834 -6.625 1.00 77.88 91 VAL A C 1
ATOM 735 O O . VAL A 1 91 ? 6.511 1.706 -7.362 1.00 77.88 91 VAL A O 1
ATOM 738 N N . TYR A 1 92 ? 6.832 -0.110 -6.081 1.00 76.31 92 TYR A N 1
ATOM 739 C CA . TYR A 1 92 ? 8.293 -0.162 -6.215 1.00 76.31 92 TYR A CA 1
ATOM 740 C C . TYR A 1 92 ? 8.796 -1.407 -6.951 1.00 76.31 92 TYR A C 1
ATOM 742 O O . TYR A 1 92 ? 9.951 -1.440 -7.350 1.00 76.31 92 TYR A O 1
ATOM 750 N N . GLY A 1 93 ? 7.969 -2.439 -7.129 1.00 66.69 93 GLY A N 1
ATOM 751 C CA . GLY A 1 93 ? 8.370 -3.655 -7.846 1.00 66.69 93 GLY A CA 1
ATOM 752 C C . GLY A 1 93 ? 8.576 -3.420 -9.337 1.00 66.69 93 GLY A C 1
ATOM 753 O O . GLY A 1 93 ? 9.374 -4.127 -9.928 1.00 66.69 93 GLY A O 1
ATOM 754 N N . PHE A 1 94 ? 7.981 -2.365 -9.904 1.00 58.16 94 PHE A N 1
ATOM 755 C CA . PHE A 1 94 ? 8.285 -1.928 -11.268 1.00 58.16 94 PHE A CA 1
ATOM 756 C C . PHE A 1 94 ? 9.758 -1.533 -11.450 1.00 58.16 94 PHE A C 1
ATOM 758 O O . PHE A 1 94 ? 10.309 -1.729 -12.524 1.00 58.16 94 PHE A O 1
ATOM 765 N N . GLU A 1 95 ? 10.414 -0.997 -10.411 1.00 54.06 95 GLU A N 1
ATOM 766 C CA . GLU A 1 95 ? 11.853 -0.697 -10.457 1.00 54.06 95 GLU A CA 1
ATOM 767 C C . GLU A 1 95 ? 12.679 -1.995 -10.463 1.00 54.06 95 GLU A C 1
ATOM 769 O O . GLU A 1 95 ? 13.631 -2.103 -11.226 1.00 54.06 95 GLU A O 1
ATOM 774 N N . ASP A 1 96 ? 12.291 -2.992 -9.658 1.00 52.22 96 ASP A N 1
ATOM 775 C CA . ASP A 1 96 ? 12.975 -4.293 -9.598 1.00 52.22 96 ASP A CA 1
ATOM 776 C C . ASP A 1 96 ? 12.734 -5.109 -10.905 1.00 52.22 96 ASP A C 1
ATOM 778 O O . ASP A 1 96 ? 13.659 -5.737 -11.410 1.00 52.22 96 ASP A O 1
ATOM 782 N N . GLU A 1 97 ? 11.534 -5.065 -11.505 1.00 50.12 97 GLU A N 1
ATOM 783 C CA . GLU A 1 97 ? 11.227 -5.702 -12.805 1.00 50.12 97 GLU A CA 1
ATOM 784 C C . GLU A 1 97 ? 11.927 -5.008 -13.978 1.00 50.12 97 GLU A C 1
ATOM 786 O O . GLU A 1 97 ? 12.453 -5.681 -14.859 1.00 50.12 97 GLU A O 1
ATOM 791 N N . PHE A 1 98 ? 11.996 -3.676 -13.981 1.00 50.00 98 PHE A N 1
ATOM 792 C CA . PHE A 1 98 ? 12.722 -2.924 -15.003 1.00 50.00 98 PHE A CA 1
ATOM 793 C C . PHE A 1 98 ? 14.234 -3.167 -14.935 1.00 50.00 98 PHE A C 1
ATOM 795 O O . PHE A 1 98 ? 14.863 -3.330 -15.975 1.00 50.00 98 PHE A O 1
ATOM 802 N N . ILE A 1 99 ? 14.816 -3.250 -13.731 1.00 53.84 99 ILE A N 1
ATOM 803 C CA . ILE A 1 99 ? 16.230 -3.618 -13.562 1.00 53.84 99 ILE A CA 1
ATOM 804 C C . ILE A 1 99 ? 16.482 -5.046 -14.052 1.00 53.84 99 ILE A C 1
ATOM 806 O O . ILE A 1 99 ? 17.447 -5.256 -14.772 1.00 53.84 99 ILE A O 1
ATOM 810 N N . ASN A 1 100 ? 15.600 -6.004 -13.755 1.00 57.62 100 ASN A N 1
ATOM 811 C CA . ASN A 1 100 ? 15.745 -7.363 -14.286 1.00 57.62 100 ASN A CA 1
ATOM 812 C C . ASN A 1 100 ? 15.643 -7.397 -15.819 1.00 57.62 100 ASN A C 1
ATOM 814 O O . ASN A 1 100 ? 16.414 -8.101 -16.457 1.00 57.62 100 ASN A O 1
ATOM 818 N N . ILE A 1 101 ? 14.740 -6.614 -16.421 1.00 57.25 101 ILE A N 1
ATOM 819 C CA . ILE A 1 101 ? 14.638 -6.485 -17.884 1.00 57.25 101 ILE A CA 1
ATOM 820 C C . ILE A 1 101 ? 15.908 -5.849 -18.463 1.00 57.25 101 ILE A C 1
ATOM 822 O O . ILE A 1 101 ? 16.357 -6.271 -19.524 1.00 57.25 101 ILE A O 1
ATOM 826 N N . LEU A 1 102 ? 16.496 -4.857 -17.787 1.00 50.69 102 LEU A N 1
ATOM 827 C CA . LEU A 1 102 ? 17.766 -4.255 -18.194 1.00 50.69 102 LEU A CA 1
ATOM 828 C C . LEU A 1 102 ? 18.933 -5.234 -18.068 1.00 50.69 102 LEU A C 1
ATOM 830 O O . LEU A 1 102 ? 19.749 -5.289 -18.977 1.00 50.69 102 LEU A O 1
ATOM 834 N N . ASP A 1 103 ? 18.996 -6.023 -16.998 1.00 55.66 103 ASP A N 1
ATOM 835 C CA . ASP A 1 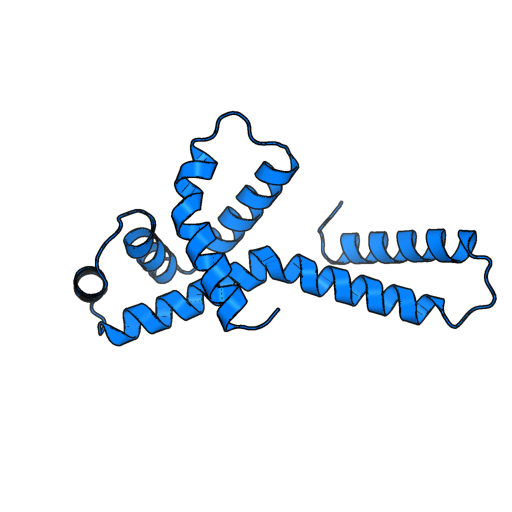103 ? 20.022 -7.052 -16.813 1.00 55.66 103 ASP A CA 1
ATOM 836 C C . ASP A 1 103 ? 19.866 -8.177 -17.849 1.00 55.66 103 ASP A C 1
ATOM 838 O O . ASP A 1 103 ? 20.851 -8.631 -18.427 1.00 55.66 103 ASP A O 1
ATOM 842 N N . GLU A 1 104 ? 18.637 -8.616 -18.137 1.00 60.78 104 GLU A N 1
ATOM 843 C CA . GLU A 1 104 ? 18.344 -9.581 -19.204 1.00 60.78 104 GLU A CA 1
ATOM 844 C C . GLU A 1 104 ? 18.716 -9.025 -20.583 1.00 60.78 104 GLU A C 1
ATOM 846 O O . GLU A 1 104 ? 19.355 -9.726 -21.366 1.00 60.78 104 GLU A O 1
ATOM 851 N N . ALA A 1 105 ? 18.377 -7.762 -20.863 1.00 54.03 105 ALA A N 1
ATOM 852 C CA . ALA A 1 105 ? 18.764 -7.082 -22.095 1.00 54.03 105 ALA A CA 1
ATOM 853 C C . ALA A 1 105 ? 20.290 -6.989 -22.210 1.00 54.03 105 ALA A C 1
ATOM 855 O O . ALA A 1 105 ? 20.852 -7.384 -23.224 1.00 54.03 105 ALA A O 1
ATOM 856 N N . TRP A 1 106 ? 20.968 -6.533 -21.156 1.00 50.66 106 TRP A N 1
ATOM 857 C CA . TRP A 1 106 ? 22.422 -6.383 -21.095 1.00 50.66 106 TRP A CA 1
ATOM 858 C C . TRP A 1 106 ? 23.151 -7.716 -21.290 1.00 50.66 106 TRP A C 1
ATOM 860 O O . TRP A 1 106 ? 24.108 -7.804 -22.057 1.00 50.66 106 TRP A O 1
ATOM 870 N N . ASN A 1 107 ? 22.670 -8.785 -20.656 1.00 60.03 107 ASN A N 1
ATOM 871 C CA . ASN A 1 107 ? 23.228 -10.124 -20.834 1.00 60.03 107 ASN A CA 1
ATOM 872 C C . ASN A 1 107 ? 22.960 -10.682 -22.239 1.00 60.03 107 ASN A C 1
ATOM 874 O O . ASN A 1 107 ? 23.844 -11.313 -22.805 1.00 60.03 107 ASN A O 1
ATOM 878 N N . ALA A 1 108 ? 21.796 -10.401 -22.835 1.00 57.41 108 ALA A N 1
ATOM 879 C CA . ALA A 1 108 ? 21.497 -10.756 -24.225 1.00 57.41 108 ALA A CA 1
ATOM 880 C C . ALA A 1 108 ? 22.312 -9.945 -25.254 1.00 57.41 108 ALA A C 1
ATOM 882 O O . ALA A 1 108 ? 22.356 -10.304 -26.430 1.00 57.41 108 ALA A O 1
ATOM 883 N N . LEU A 1 109 ? 22.931 -8.838 -24.838 1.00 52.78 109 LEU A N 1
ATOM 884 C CA . LEU A 1 109 ? 23.745 -7.951 -25.672 1.00 52.78 109 LEU A CA 1
ATOM 885 C C . LEU A 1 109 ? 25.236 -8.309 -25.658 1.00 52.78 109 LEU A C 1
ATOM 887 O O . LEU A 1 109 ? 25.893 -8.155 -26.679 1.00 52.78 109 LEU A O 1
ATOM 891 N N . ASN A 1 110 ? 25.749 -8.862 -24.556 1.00 54.78 110 ASN A N 1
ATOM 892 C CA . ASN A 1 110 ? 27.171 -9.203 -24.398 1.00 54.78 110 ASN A CA 1
ATOM 893 C C . ASN A 1 110 ? 27.662 -10.411 -25.229 1.00 54.78 110 ASN A C 1
ATOM 895 O O . ASN A 1 110 ? 28.852 -10.710 -25.194 1.00 54.78 110 ASN A O 1
ATOM 899 N N . ASP A 1 111 ? 26.785 -11.089 -25.976 1.00 54.44 111 ASP 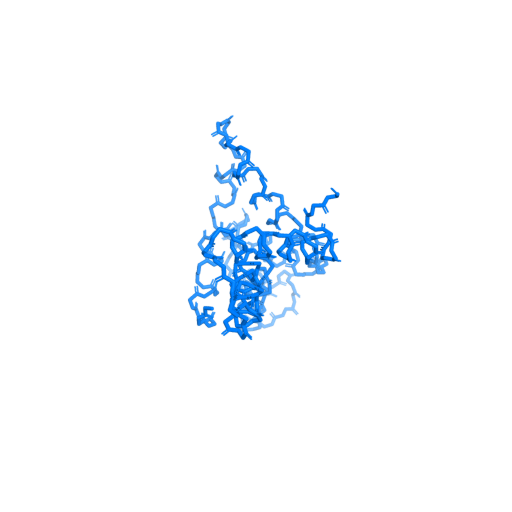A N 1
ATOM 900 C CA . ASP A 1 111 ? 27.121 -12.265 -26.801 1.00 54.44 111 ASP A CA 1
ATOM 901 C C . ASP A 1 111 ? 27.400 -11.936 -28.286 1.00 54.44 111 ASP A C 1
ATOM 903 O O . ASP A 1 111 ? 27.509 -12.845 -29.111 1.00 54.44 111 ASP A O 1
ATOM 907 N N . VAL A 1 112 ? 27.502 -10.653 -28.672 1.00 55.66 112 VAL A N 1
ATOM 908 C CA . VAL A 1 112 ? 27.638 -10.252 -30.087 1.00 55.66 112 VAL A CA 1
ATOM 909 C C . VAL A 1 112 ? 28.754 -9.220 -30.283 1.00 55.66 112 VAL A C 1
ATOM 911 O O . VAL A 1 112 ? 28.820 -8.228 -29.561 1.00 55.66 112 VAL A O 1
ATOM 914 N N . GLU A 1 113 ? 29.622 -9.441 -31.281 1.00 55.09 113 GLU A N 1
ATOM 915 C CA . GLU A 1 113 ? 30.615 -8.469 -31.773 1.00 55.09 113 GLU A CA 1
ATOM 916 C C . GLU A 1 113 ? 29.908 -7.302 -32.497 1.00 55.09 113 GLU A C 1
ATOM 918 O O . GLU A 1 113 ? 29.937 -7.190 -33.720 1.00 55.09 113 GLU A O 1
ATOM 923 N N . GLU A 1 114 ? 29.214 -6.449 -31.749 1.00 57.97 114 GLU A N 1
ATOM 924 C CA . GLU A 1 114 ? 28.568 -5.231 -32.250 1.00 57.97 114 GLU A CA 1
ATOM 925 C C . GLU A 1 114 ? 29.294 -3.981 -31.731 1.00 57.97 114 GLU A C 1
ATOM 927 O O . GLU A 1 114 ? 29.951 -4.002 -30.686 1.00 57.97 114 GLU A O 1
ATOM 932 N N . THR A 1 115 ? 29.205 -2.871 -32.471 1.00 65.56 115 THR A N 1
ATOM 933 C CA . THR A 1 115 ? 29.712 -1.583 -31.980 1.00 65.56 115 THR A CA 1
ATOM 934 C C . THR A 1 115 ? 28.827 -1.059 -30.844 1.00 65.56 115 THR A C 1
ATOM 936 O O . THR A 1 115 ? 27.638 -1.362 -30.766 1.00 65.56 115 THR A O 1
ATOM 939 N N . GLU A 1 116 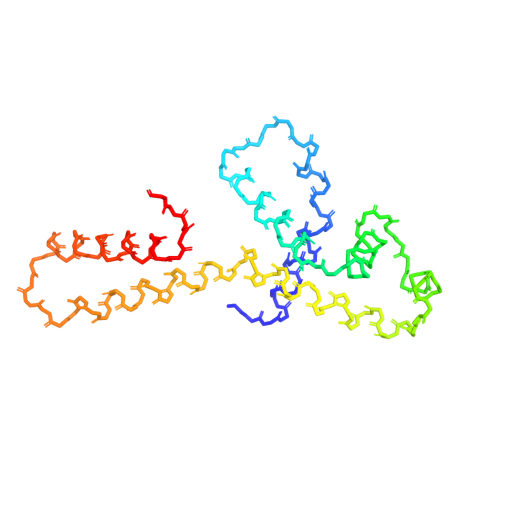? 29.399 -0.237 -29.961 1.00 55.59 116 GLU A N 1
ATOM 940 C CA . GLU A 1 116 ? 28.720 0.305 -28.770 1.00 55.59 116 GLU A CA 1
ATOM 941 C C . GLU A 1 116 ? 27.389 1.012 -29.105 1.00 55.59 116 GLU A C 1
ATOM 943 O O . GLU A 1 116 ? 26.414 0.904 -28.366 1.00 55.59 116 GLU A O 1
ATOM 948 N N . GLU A 1 117 ? 27.314 1.663 -30.268 1.00 62.28 117 GLU A N 1
ATOM 949 C CA . GLU A 1 117 ? 26.120 2.359 -30.765 1.00 62.28 117 GLU A CA 1
ATOM 950 C C . GLU A 1 117 ? 25.004 1.382 -31.191 1.00 62.28 117 GLU A C 1
ATOM 952 O O . GLU A 1 117 ? 23.840 1.575 -30.842 1.00 62.28 117 GLU A O 1
ATOM 957 N N . GLN A 1 118 ? 25.360 0.269 -31.843 1.00 65.38 118 GLN A N 1
ATOM 958 C CA . GLN A 1 118 ? 24.415 -0.788 -32.236 1.00 65.38 118 GLN A CA 1
ATOM 959 C C . GLN A 1 118 ? 23.876 -1.557 -31.021 1.00 65.38 118 GLN A C 1
ATOM 961 O O . GLN A 1 118 ? 22.690 -1.892 -30.971 1.00 65.38 118 GLN A O 1
ATOM 966 N N . LEU A 1 119 ? 24.725 -1.769 -30.010 1.00 60.75 119 LEU A N 1
ATOM 967 C CA . LEU A 1 119 ? 24.337 -2.375 -28.735 1.00 60.75 119 LEU A CA 1
ATOM 968 C C . LEU A 1 119 ? 23.301 -1.518 -27.997 1.00 60.75 119 LEU A C 1
ATOM 970 O O . LEU A 1 119 ? 22.316 -2.050 -27.481 1.00 60.75 119 LEU A O 1
ATOM 974 N N . ILE A 1 120 ? 23.489 -0.194 -27.970 1.00 64.06 120 ILE A N 1
ATOM 975 C CA . ILE A 1 120 ? 22.556 0.739 -27.323 1.00 64.06 120 ILE A CA 1
ATOM 976 C C . ILE A 1 120 ? 21.207 0.763 -28.050 1.00 64.06 120 ILE A C 1
ATOM 978 O O . ILE A 1 120 ? 20.165 0.658 -27.394 1.00 64.06 120 ILE A O 1
ATOM 982 N N . ASP A 1 121 ? 21.207 0.842 -29.381 1.00 68.44 121 ASP A N 1
ATOM 983 C CA . ASP A 1 121 ? 19.971 0.858 -30.172 1.00 68.44 121 ASP A CA 1
ATOM 984 C C . ASP A 1 121 ? 19.166 -0.437 -29.989 1.00 68.44 121 ASP A C 1
ATOM 986 O O . ASP A 1 121 ? 17.955 -0.400 -29.743 1.00 68.44 121 ASP A O 1
ATOM 990 N N . ARG A 1 122 ? 19.842 -1.592 -29.989 1.00 63.66 122 ARG A N 1
ATOM 991 C CA . ARG A 1 122 ? 19.205 -2.897 -29.770 1.00 63.66 122 ARG A CA 1
ATOM 992 C C . ARG A 1 122 ? 18.684 -3.061 -28.340 1.00 63.66 122 ARG A C 1
ATOM 994 O O . ARG A 1 122 ? 17.596 -3.610 -28.143 1.00 63.66 122 ARG A O 1
ATOM 1001 N N . ALA A 1 123 ? 19.415 -2.560 -27.340 1.00 57.75 123 ALA A N 1
ATOM 1002 C CA . ALA A 1 123 ? 18.965 -2.532 -25.946 1.00 57.75 123 ALA A CA 1
ATOM 1003 C C . ALA A 1 123 ? 17.669 -1.733 -25.798 1.00 57.75 123 ALA A C 1
ATOM 1005 O O . ALA A 1 123 ? 16.705 -2.192 -25.182 1.00 57.75 123 ALA A O 1
ATOM 1006 N N . MET A 1 124 ? 17.644 -0.543 -26.398 1.00 65.25 124 MET A N 1
ATOM 1007 C CA . MET A 1 124 ? 16.496 0.352 -26.378 1.00 65.25 124 MET A CA 1
ATOM 1008 C C . MET A 1 124 ? 15.284 -0.288 -27.053 1.00 65.25 124 MET A C 1
ATOM 1010 O O . MET A 1 124 ? 14.188 -0.264 -26.494 1.00 65.25 124 MET A O 1
ATOM 1014 N N . GLU A 1 125 ? 15.469 -0.917 -28.212 1.00 71.19 125 GLU A N 1
ATOM 1015 C CA . GLU A 1 125 ? 14.388 -1.582 -28.937 1.00 71.19 125 GLU A CA 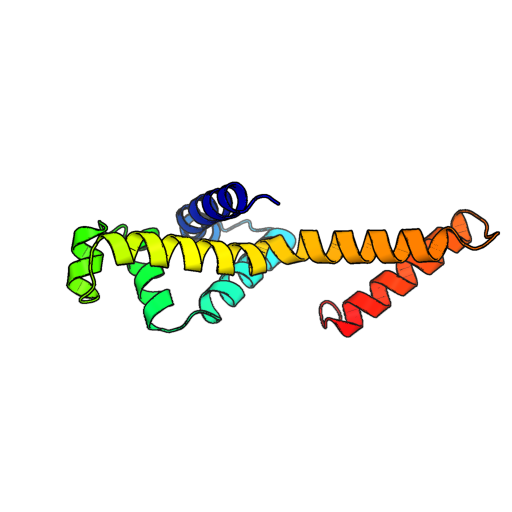1
ATOM 1016 C C . GLU A 1 125 ? 13.827 -2.795 -28.172 1.00 71.19 125 GLU A C 1
ATOM 1018 O O . GLU A 1 125 ? 12.607 -2.964 -28.070 1.00 71.19 125 GLU A O 1
ATOM 1023 N N . PHE A 1 126 ? 14.693 -3.595 -27.541 1.00 66.88 126 PHE A N 1
ATOM 1024 C CA . PHE A 1 126 ? 14.281 -4.704 -26.677 1.00 66.88 126 PHE A CA 1
ATOM 1025 C C . PHE A 1 126 ? 13.478 -4.222 -25.461 1.00 66.88 126 PHE A C 1
ATOM 1027 O O . PHE A 1 126 ? 12.399 -4.754 -25.179 1.00 66.88 126 PHE A O 1
ATOM 1034 N N . VAL A 1 127 ? 13.958 -3.181 -24.771 1.00 60.09 127 VAL A N 1
ATOM 1035 C CA . VAL A 1 127 ? 13.265 -2.580 -23.621 1.00 60.09 127 VAL A CA 1
ATOM 1036 C C . VAL A 1 127 ? 11.909 -2.016 -24.045 1.00 60.09 127 VAL A C 1
ATOM 1038 O O . VAL A 1 127 ? 10.907 -2.287 -23.385 1.00 60.09 127 VAL A O 1
ATOM 1041 N N . ILE A 1 128 ? 11.835 -1.300 -25.171 1.00 66.00 128 ILE A N 1
ATOM 1042 C CA . ILE A 1 128 ? 10.576 -0.766 -25.712 1.00 66.00 128 ILE A CA 1
ATOM 1043 C C . ILE A 1 128 ? 9.584 -1.899 -26.006 1.00 66.00 128 ILE A C 1
ATOM 1045 O O . ILE A 1 128 ? 8.410 -1.800 -25.640 1.00 66.00 128 ILE A O 1
ATOM 1049 N N . ASN A 1 129 ? 10.035 -2.993 -26.619 1.00 69.00 129 ASN A N 1
ATOM 1050 C CA . ASN A 1 129 ? 9.180 -4.138 -26.928 1.00 69.00 129 ASN A CA 1
ATOM 1051 C C . ASN A 1 129 ? 8.685 -4.853 -25.664 1.00 69.00 129 ASN A C 1
ATOM 1053 O O . ASN A 1 129 ? 7.497 -5.169 -25.569 1.00 69.00 129 ASN A O 1
ATOM 1057 N N . LYS A 1 130 ? 9.541 -5.022 -24.649 1.00 63.31 130 LYS A N 1
ATOM 1058 C CA . LYS A 1 130 ? 9.129 -5.554 -23.342 1.00 63.31 130 LYS A CA 1
ATOM 1059 C C . LYS A 1 130 ? 8.138 -4.631 -22.638 1.00 63.31 130 LYS A C 1
ATOM 1061 O O . LYS A 1 130 ? 7.120 -5.089 -22.129 1.00 63.31 130 LYS A O 1
ATOM 1066 N N . MET A 1 131 ? 8.366 -3.320 -22.661 1.00 54.78 131 MET A N 1
ATOM 1067 C CA . MET A 1 131 ? 7.439 -2.344 -22.081 1.00 54.78 131 MET A CA 1
ATOM 1068 C C . MET A 1 131 ? 6.066 -2.344 -22.778 1.00 54.78 131 MET A C 1
ATOM 1070 O O . MET A 1 131 ? 5.049 -2.152 -22.106 1.00 54.78 131 MET A O 1
ATOM 1074 N N . LYS A 1 132 ? 6.007 -2.606 -24.091 1.00 65.12 132 LYS A N 1
ATOM 1075 C CA . LYS A 1 132 ? 4.748 -2.828 -24.828 1.00 65.12 132 LYS A CA 1
ATOM 1076 C C . LYS A 1 132 ? 4.062 -4.136 -24.420 1.00 65.12 132 LYS A C 1
ATOM 1078 O O . LYS A 1 132 ? 2.857 -4.140 -24.178 1.00 65.12 132 LYS A O 1
ATOM 1083 N N . GLU A 1 133 ? 4.818 -5.226 -24.278 1.00 64.38 133 GLU A N 1
ATOM 1084 C CA . GLU A 1 133 ? 4.316 -6.537 -23.827 1.00 64.38 133 GLU A CA 1
ATOM 1085 C C . GLU A 1 133 ? 3.653 -6.446 -22.438 1.00 64.38 133 GLU A C 1
ATOM 1087 O O . GLU A 1 133 ? 2.549 -6.953 -22.228 1.00 64.38 133 GLU A O 1
ATOM 1092 N N . TYR A 1 134 ? 4.265 -5.692 -21.521 1.00 55.91 134 TYR A N 1
ATOM 1093 C CA . TYR A 1 134 ? 3.737 -5.417 -20.179 1.00 55.91 134 TYR A CA 1
ATOM 1094 C C . TYR A 1 134 ? 2.686 -4.287 -20.124 1.00 55.91 134 TYR A C 1
ATOM 1096 O O . TYR A 1 134 ? 2.238 -3.918 -19.037 1.00 55.91 134 TYR A O 1
ATOM 1104 N N . LYS A 1 135 ? 2.252 -3.742 -21.273 1.00 63.19 135 LYS A N 1
ATOM 1105 C CA . LYS A 1 135 ? 1.262 -2.648 -21.392 1.00 63.19 135 LYS A CA 1
ATOM 1106 C C . LYS A 1 135 ? 1.622 -1.383 -20.598 1.00 63.19 135 LYS A C 1
ATOM 1108 O O . LYS A 1 135 ? 0.745 -0.691 -20.078 1.00 63.19 135 LYS A O 1
ATOM 1113 N N . VAL A 1 136 ? 2.913 -1.086 -20.491 1.00 43.53 136 VAL A N 1
ATOM 1114 C CA . VAL A 1 136 ? 3.435 0.110 -19.807 1.00 43.53 136 VAL A CA 1
ATOM 1115 C C . VAL A 1 136 ? 3.323 1.338 -20.702 1.00 43.53 136 VAL A C 1
ATOM 1117 O O . VAL A 1 136 ? 3.048 2.437 -20.227 1.00 43.53 136 VAL A O 1
ATOM 1120 N N . ILE A 1 137 ? 3.505 1.128 -22.002 1.00 38.78 137 ILE A N 1
ATOM 1121 C CA . ILE A 1 137 ? 3.404 2.121 -23.070 1.00 38.78 137 ILE A CA 1
ATOM 1122 C C . ILE A 1 137 ? 2.628 1.497 -24.236 1.00 38.78 137 ILE A C 1
ATOM 1124 O O . ILE A 1 137 ? 2.735 0.291 -24.465 1.00 38.78 137 ILE A O 1
ATOM 1128 N N . SER A 1 138 ? 1.803 2.298 -24.914 1.00 48.25 138 SER A N 1
ATOM 1129 C CA . SER A 1 138 ? 1.032 1.897 -26.102 1.00 48.25 138 SER A CA 1
ATOM 1130 C C . SER A 1 138 ? 1.870 1.939 -27.371 1.00 48.25 138 SER A C 1
ATOM 1132 O O . SER A 1 138 ? 2.555 2.971 -27.551 1.00 48.25 138 SER A O 1
#

InterPro domains:
  IPR013249 RNA polymerase sigma factor 70, region 4 type 2 [PF08281] (37-80)
  IPR013324 RNA polymerase sigma factor, region 3/4-like [SSF88659] (33-82)
  IPR036388 Winged helix-like DNA-binding domain superfamily [G3DSA:1.10.10.10] (10-86)

Organism: Clostridium beijerinckii (NCBI:txid1520)